Protein AF-A0A0S8EZH3-F1 (afdb_monomer_lite)

Secondary structure (DSSP, 8-state):
--HHHHHHHHHHHHHHHHHHHHHHHHHHHHHTTSS-TT---TT-TTT-HHHHHHHHHHHHHHHHHHHHH-

Sequence (70 aa):
MSPSMLALVGFAAWFLLLAIWLLLFRTVLVLGRKFPANGFTPSGEEGSAFMQRLCRAHANCYENLPVFAA

Structure (mmCIF, N/CA/C/O backbone):
data_AF-A0A0S8EZH3-F1
#
_entry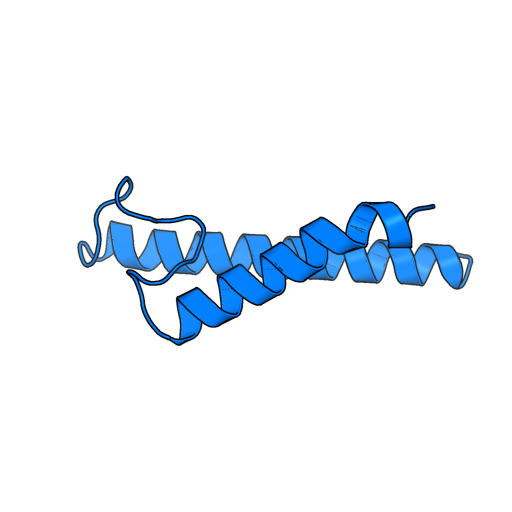.id   AF-A0A0S8EZH3-F1
#
loop_
_atom_site.group_PDB
_atom_site.id
_atom_site.type_symbol
_atom_site.label_atom_id
_atom_site.label_alt_id
_atom_site.label_comp_id
_atom_site.label_asym_id
_atom_site.label_entity_id
_atom_site.label_seq_id
_atom_site.pdbx_PDB_ins_code
_atom_site.Cartn_x
_atom_site.Cartn_y
_atom_site.Cartn_z
_atom_site.occupancy
_atom_site.B_iso_or_equiv
_atom_site.auth_seq_id
_atom_site.auth_comp_id
_atom_site.auth_asym_id
_atom_site.auth_atom_id
_atom_site.pdbx_PDB_model_num
ATOM 1 N N . MET A 1 1 ? 20.797 5.174 -14.465 1.00 75.00 1 MET A N 1
ATOM 2 C CA . MET A 1 1 ? 19.718 4.170 -14.322 1.00 75.00 1 MET A CA 1
ATOM 3 C C . MET A 1 1 ? 19.024 4.015 -15.661 1.00 75.00 1 MET A C 1
ATOM 5 O O . MET A 1 1 ? 18.882 5.023 -16.345 1.00 75.00 1 MET A O 1
ATOM 9 N N . SER A 1 2 ? 18.629 2.802 -16.058 1.00 96.62 2 SER A N 1
ATOM 10 C CA . SER A 1 2 ? 17.816 2.638 -17.269 1.00 96.62 2 SER A CA 1
ATOM 11 C C . SER A 1 2 ? 16.391 3.165 -17.031 1.00 96.62 2 SER A C 1
ATOM 13 O O . SER A 1 2 ? 15.916 3.119 -15.890 1.00 96.62 2 SER A O 1
ATOM 15 N N . PRO A 1 3 ? 15.686 3.634 -18.077 1.00 96.62 3 PRO A N 1
ATOM 16 C CA . PRO A 1 3 ? 14.286 4.044 -17.958 1.00 96.62 3 PRO A CA 1
ATOM 17 C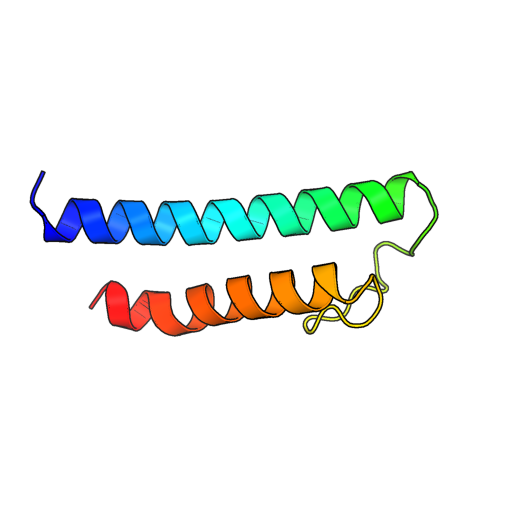 C . PRO A 1 3 ? 13.387 2.938 -17.384 1.00 96.62 3 PRO A C 1
ATOM 19 O O . PRO A 1 3 ? 12.533 3.214 -16.547 1.00 96.62 3 PRO A O 1
ATOM 22 N N . SER A 1 4 ? 13.633 1.679 -17.762 1.00 95.94 4 SER A N 1
ATOM 23 C CA . SER A 1 4 ? 12.914 0.511 -17.238 1.00 95.94 4 SER A CA 1
ATOM 24 C C . SER A 1 4 ? 13.135 0.295 -15.739 1.00 95.94 4 SER A C 1
ATOM 26 O O . SER A 1 4 ? 12.183 0.065 -14.998 1.00 95.94 4 SER A O 1
ATOM 28 N N . MET A 1 5 ? 14.373 0.439 -15.259 1.00 96.06 5 MET A N 1
ATOM 29 C CA . MET A 1 5 ? 14.688 0.297 -13.837 1.00 96.06 5 MET A CA 1
ATOM 30 C C . MET A 1 5 ? 14.066 1.423 -13.007 1.00 96.06 5 MET A C 1
ATOM 32 O O . MET A 1 5 ? 13.552 1.173 -11.920 1.00 96.06 5 MET A O 1
ATOM 36 N N . LEU A 1 6 ? 14.074 2.656 -13.525 1.00 97.38 6 LEU A N 1
ATOM 37 C CA . LEU A 1 6 ? 13.408 3.782 -12.870 1.00 97.38 6 LEU A CA 1
ATOM 38 C C . LEU A 1 6 ? 11.894 3.543 -12.756 1.00 97.38 6 LEU A C 1
ATOM 40 O O . LEU A 1 6 ? 11.316 3.808 -11.704 1.00 97.38 6 LEU A O 1
ATOM 44 N N . ALA A 1 7 ? 11.269 3.002 -13.804 1.00 96.62 7 ALA A N 1
ATOM 45 C CA . ALA A 1 7 ? 9.850 2.665 -13.796 1.00 96.62 7 ALA A CA 1
ATOM 46 C C . ALA A 1 7 ? 9.520 1.581 -12.751 1.00 96.62 7 ALA A C 1
ATOM 48 O O . ALA A 1 7 ? 8.557 1.735 -12.003 1.00 96.62 7 ALA A O 1
ATOM 49 N N . LEU A 1 8 ? 10.352 0.535 -12.635 1.00 96.31 8 LEU A N 1
ATOM 50 C CA . LEU A 1 8 ? 10.183 -0.536 -11.641 1.00 96.31 8 LEU A CA 1
ATOM 51 C C . LEU A 1 8 ? 10.293 -0.017 -10.212 1.00 96.31 8 LEU A C 1
ATOM 53 O O . LEU A 1 8 ? 9.438 -0.312 -9.378 1.00 96.31 8 LEU A O 1
ATOM 57 N N . VAL A 1 9 ? 11.304 0.805 -9.936 1.00 96.69 9 VAL A N 1
ATOM 58 C CA . VAL A 1 9 ? 11.467 1.429 -8.619 1.00 96.69 9 VAL A CA 1
ATOM 59 C C . VAL A 1 9 ? 10.300 2.367 -8.311 1.00 96.69 9 VAL A C 1
ATOM 61 O O . VAL A 1 9 ? 9.792 2.345 -7.195 1.00 96.69 9 VAL A O 1
ATOM 64 N N . GLY A 1 10 ? 9.832 3.149 -9.288 1.00 97.12 10 GLY A N 1
ATOM 65 C CA . GLY A 1 10 ? 8.667 4.021 -9.126 1.00 97.12 10 GLY A CA 1
ATOM 66 C C . GLY A 1 10 ? 7.389 3.245 -8.799 1.00 97.12 10 GLY A C 1
ATOM 67 O O . GLY A 1 10 ? 6.661 3.618 -7.880 1.00 97.12 10 GLY A O 1
ATOM 68 N N . PHE A 1 11 ? 7.145 2.131 -9.490 1.00 97.25 11 PHE A N 1
ATOM 69 C CA . PHE A 1 11 ? 5.996 1.266 -9.228 1.00 97.25 11 PHE A CA 1
ATOM 70 C C . PHE A 1 11 ? 6.083 0.597 -7.847 1.00 97.25 11 PHE A C 1
ATOM 72 O O . PHE A 1 11 ? 5.115 0.610 -7.087 1.00 97.25 11 PHE A O 1
ATOM 79 N N . ALA A 1 12 ? 7.257 0.083 -7.471 1.00 96.38 12 ALA A N 1
ATOM 80 C CA . ALA A 1 12 ? 7.485 -0.487 -6.145 1.00 96.38 12 ALA A CA 1
ATOM 81 C C . ALA A 1 12 ? 7.315 0.562 -5.032 1.00 96.38 12 ALA A C 1
ATOM 83 O O . ALA A 1 12 ? 6.682 0.293 -4.010 1.00 96.38 12 ALA A O 1
ATOM 84 N N . ALA A 1 13 ? 7.822 1.780 -5.239 1.00 97.62 13 ALA A N 1
ATOM 85 C CA . ALA A 1 13 ? 7.637 2.890 -4.311 1.00 97.62 13 ALA A CA 1
ATOM 86 C C . ALA A 1 13 ? 6.154 3.257 -4.159 1.00 97.62 13 ALA A C 1
ATOM 88 O O . ALA A 1 13 ? 5.695 3.500 -3.044 1.00 97.62 13 ALA A O 1
ATOM 89 N N . TRP A 1 14 ? 5.389 3.242 -5.254 1.00 97.94 14 TRP A N 1
ATOM 90 C CA . TRP A 1 14 ? 3.947 3.478 -5.225 1.00 97.94 14 TRP A CA 1
ATOM 91 C C . TRP A 1 14 ? 3.191 2.397 -4.441 1.00 97.94 14 TRP A C 1
ATOM 93 O O . TRP A 1 14 ? 2.368 2.719 -3.583 1.00 97.94 14 TRP A O 1
ATOM 103 N N . PHE A 1 15 ? 3.522 1.123 -4.659 1.00 97.31 15 PHE A N 1
ATOM 104 C CA . PHE A 1 15 ? 2.979 0.007 -3.881 1.00 97.31 15 PHE A CA 1
ATOM 105 C C . PHE A 1 15 ? 3.232 0.182 -2.373 1.00 97.31 15 PHE A C 1
ATOM 107 O O . PHE A 1 15 ? 2.298 0.103 -1.571 1.00 97.31 15 PHE A O 1
ATOM 114 N N . LEU A 1 16 ? 4.474 0.497 -1.988 1.00 97.75 16 LEU A N 1
ATOM 115 C CA . LEU A 1 16 ? 4.848 0.732 -0.590 1.00 97.75 16 LEU A CA 1
ATOM 116 C C . LEU A 1 16 ? 4.137 1.949 0.010 1.00 97.75 16 LEU A C 1
ATOM 118 O O . LEU A 1 16 ? 3.694 1.893 1.157 1.00 97.75 16 LEU A O 1
ATOM 122 N N . LEU A 1 17 ? 3.983 3.031 -0.756 1.00 98.31 17 LEU A N 1
ATOM 123 C CA . LEU A 1 17 ? 3.254 4.219 -0.318 1.00 98.31 17 LEU A CA 1
ATOM 124 C C . LEU A 1 17 ? 1.803 3.876 0.038 1.00 98.31 17 LEU A C 1
ATOM 126 O O . LEU A 1 17 ? 1.330 4.265 1.107 1.00 98.31 17 LEU A O 1
ATOM 130 N N . LEU A 1 18 ? 1.111 3.103 -0.806 1.00 97.88 18 LEU A N 1
ATOM 131 C CA . LEU A 1 18 ? -0.258 2.657 -0.529 1.00 97.88 18 LEU A CA 1
ATOM 132 C C . LEU A 1 18 ? -0.327 1.736 0.699 1.00 97.88 18 LEU A C 1
ATOM 134 O O . LEU A 1 18 ? -1.248 1.872 1.507 1.00 97.88 18 LEU A O 1
ATOM 138 N N . ALA A 1 19 ? 0.653 0.845 0.877 1.00 96.94 19 ALA A N 1
ATOM 139 C CA . ALA A 1 19 ? 0.739 -0.036 2.043 1.00 96.94 19 ALA A CA 1
ATOM 140 C C . ALA A 1 19 ? 0.915 0.752 3.354 1.00 96.94 19 ALA A C 1
ATOM 142 O O . ALA A 1 19 ? 0.209 0.500 4.333 1.00 96.94 19 ALA A O 1
ATOM 143 N N . ILE A 1 20 ? 1.804 1.752 3.362 1.00 98.31 20 ILE A N 1
ATOM 144 C CA . ILE A 1 20 ? 2.011 2.653 4.505 1.00 98.31 20 ILE A CA 1
ATOM 145 C C . ILE A 1 20 ? 0.722 3.417 4.814 1.00 98.31 20 ILE A C 1
ATOM 147 O O . ILE A 1 20 ? 0.320 3.504 5.974 1.00 98.31 20 ILE A O 1
ATOM 151 N N . TRP A 1 21 ? 0.037 3.931 3.791 1.00 96.75 21 TRP A N 1
ATOM 152 C CA . TRP A 1 21 ? -1.217 4.659 3.976 1.00 96.75 21 TRP A CA 1
ATOM 153 C C . TRP A 1 21 ? -2.312 3.783 4.588 1.00 96.75 21 TRP A C 1
ATOM 155 O O . TRP A 1 21 ? -3.021 4.219 5.497 1.00 96.75 21 TRP A O 1
ATOM 165 N N . LEU A 1 22 ? -2.413 2.525 4.152 1.00 95.38 22 LEU A N 1
ATOM 166 C CA . LEU A 1 22 ? -3.358 1.562 4.711 1.00 95.38 22 LEU A CA 1
ATOM 167 C C . LEU A 1 22 ? -3.035 1.251 6.178 1.00 95.38 22 LEU A C 1
ATOM 169 O O . LEU A 1 22 ? -3.939 1.238 7.018 1.00 95.38 22 LEU A O 1
ATOM 173 N N . LEU A 1 23 ? -1.755 1.047 6.501 1.00 95.75 23 LEU A N 1
ATOM 174 C CA . LEU A 1 23 ? -1.296 0.801 7.867 1.00 95.75 23 LEU A CA 1
ATOM 175 C C . LEU A 1 23 ? -1.605 1.986 8.788 1.00 95.75 23 LEU A C 1
ATOM 177 O O . LEU A 1 23 ? -2.151 1.785 9.875 1.00 95.75 23 LEU A O 1
ATOM 181 N N . LEU A 1 24 ? -1.303 3.214 8.357 1.00 96.44 24 LEU A N 1
ATOM 182 C CA . LEU A 1 24 ? -1.579 4.431 9.124 1.00 96.44 24 LEU A CA 1
ATOM 183 C C . LEU A 1 24 ? -3.078 4.598 9.376 1.00 96.44 24 LEU A C 1
ATOM 185 O O . LEU A 1 24 ? -3.485 4.831 10.513 1.00 96.44 24 LEU A O 1
ATOM 189 N N . PHE A 1 25 ? -3.905 4.409 8.346 1.00 93.94 25 PHE A N 1
ATOM 190 C CA . PHE A 1 25 ? -5.356 4.519 8.471 1.00 93.94 25 PHE A CA 1
ATOM 191 C C . PHE A 1 25 ? -5.917 3.524 9.495 1.00 93.94 25 PHE A C 1
ATOM 193 O O . PHE A 1 25 ? -6.660 3.908 10.402 1.00 93.94 25 PHE A O 1
ATOM 200 N N . ARG A 1 26 ? -5.510 2.251 9.410 1.00 94.19 26 ARG A N 1
ATOM 201 C CA . ARG A 1 26 ? -5.917 1.216 10.373 1.00 94.19 26 ARG A CA 1
ATOM 202 C C . ARG A 1 26 ? -5.431 1.531 11.783 1.00 94.19 26 ARG A C 1
ATOM 204 O O . ARG A 1 26 ? -6.203 1.422 12.731 1.00 94.19 26 ARG A O 1
ATOM 211 N N . THR A 1 27 ? -4.188 1.985 11.918 1.00 96.00 27 THR A N 1
ATOM 212 C CA . THR A 1 27 ? -3.596 2.348 13.212 1.00 96.00 27 THR A CA 1
ATOM 213 C C . THR A 1 27 ? -4.375 3.476 13.887 1.00 96.00 27 THR A C 1
ATOM 215 O O . THR A 1 27 ? -4.710 3.365 15.063 1.00 96.00 27 THR A O 1
ATOM 218 N N . VAL A 1 28 ? -4.748 4.527 13.149 1.00 95.06 28 VAL A N 1
ATOM 219 C CA . VAL A 1 28 ? -5.550 5.641 13.683 1.00 95.06 28 VAL A CA 1
ATOM 220 C C . VAL A 1 28 ? -6.924 5.169 14.166 1.00 95.06 28 VAL A C 1
ATOM 222 O O . VAL A 1 28 ? -7.370 5.587 15.235 1.00 95.06 28 VAL A O 1
ATOM 225 N N . LEU A 1 29 ? -7.594 4.279 13.426 1.00 93.69 29 LEU A N 1
ATOM 226 C CA . LEU A 1 29 ? -8.892 3.731 13.838 1.00 93.69 29 LEU A CA 1
ATOM 227 C C . LEU A 1 29 ? -8.794 2.879 15.108 1.00 93.69 29 LEU A C 1
ATOM 229 O O . LEU A 1 29 ? -9.640 3.007 15.995 1.00 93.69 29 LEU A O 1
ATOM 233 N N . VAL A 1 30 ? -7.759 2.044 15.208 1.00 95.50 30 VAL A N 1
ATOM 234 C CA . VAL A 1 30 ? -7.531 1.168 16.365 1.00 95.50 30 VAL A CA 1
ATOM 235 C C . VAL A 1 30 ? -7.164 1.979 17.603 1.00 95.50 30 VAL A C 1
ATOM 237 O O . VAL A 1 30 ? -7.794 1.822 18.648 1.00 95.50 30 VAL A O 1
ATOM 240 N N . LEU A 1 31 ? -6.191 2.888 17.494 1.00 97.06 31 LEU A N 1
ATOM 241 C CA . LEU A 1 31 ? -5.768 3.737 18.613 1.00 97.06 31 LEU A CA 1
ATOM 242 C C . LEU A 1 31 ? -6.883 4.689 19.056 1.00 97.06 31 LEU A C 1
ATOM 244 O O . LEU A 1 31 ? -7.060 4.924 20.249 1.00 97.06 31 LEU A O 1
ATOM 248 N N . GLY A 1 32 ? -7.689 5.177 18.111 1.00 95.50 32 GLY A N 1
ATOM 249 C CA . GLY A 1 32 ? -8.889 5.961 18.389 1.00 95.50 32 GLY A CA 1
ATOM 250 C C . GLY A 1 32 ? -10.061 5.151 18.950 1.00 95.50 32 GLY A C 1
ATOM 251 O O . GLY A 1 32 ? -11.130 5.725 19.140 1.00 95.50 32 GLY A O 1
ATOM 2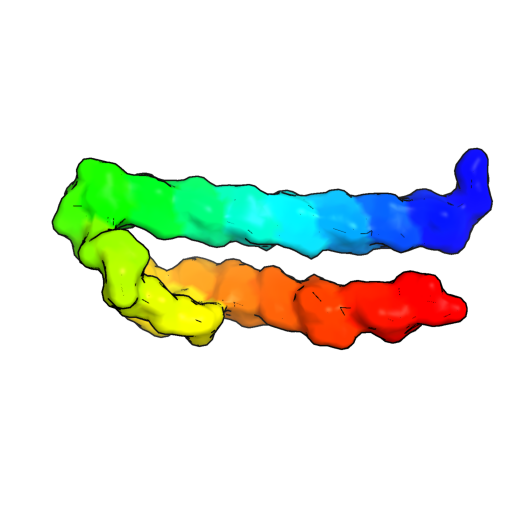52 N N . ARG A 1 33 ? -9.898 3.836 19.179 1.00 93.31 33 ARG A N 1
ATOM 253 C CA . ARG A 1 33 ? -10.946 2.893 19.616 1.00 93.31 33 ARG A CA 1
ATOM 254 C C . ARG A 1 33 ? -12.201 2.908 18.736 1.00 93.31 33 ARG A C 1
ATOM 256 O O . ARG A 1 33 ? -13.280 2.538 19.186 1.00 93.31 33 ARG A O 1
ATOM 263 N N . LYS A 1 34 ? -12.065 3.333 17.478 1.00 90.88 34 LYS A N 1
ATOM 264 C CA . LYS A 1 34 ? -13.163 3.389 16.507 1.00 90.88 34 LYS A CA 1
ATOM 265 C C . LYS A 1 34 ? -13.424 2.034 15.863 1.00 90.88 34 LYS A C 1
ATOM 267 O O . LYS A 1 34 ? -14.520 1.810 15.364 1.00 90.88 34 LYS A O 1
ATOM 272 N N . PHE A 1 35 ? -12.420 1.156 15.841 1.00 92.00 35 PHE A N 1
ATOM 273 C CA . PHE A 1 35 ? -12.520 -0.141 15.187 1.00 92.00 35 PHE A CA 1
ATOM 274 C C . PHE A 1 35 ? -11.562 -1.172 15.815 1.00 92.00 35 PHE A C 1
ATOM 276 O O . PHE A 1 35 ? -10.438 -0.803 16.170 1.00 92.00 35 PHE A O 1
ATOM 283 N N . PRO A 1 36 ? -11.962 -2.449 15.979 1.00 91.75 36 PRO A N 1
ATOM 284 C CA . PRO A 1 36 ? -11.097 -3.476 16.555 1.00 91.75 36 PRO A CA 1
ATOM 285 C C . PRO A 1 36 ? -9.939 -3.851 15.618 1.00 91.75 36 PRO A C 1
ATOM 287 O O . PRO A 1 36 ? -10.121 -4.007 14.413 1.00 91.75 36 PRO A O 1
ATOM 290 N N . ALA A 1 37 ? -8.751 -4.089 16.185 1.00 90.75 37 ALA A N 1
ATOM 291 C CA . ALA A 1 37 ? -7.545 -4.429 15.418 1.00 90.75 37 ALA A CA 1
ATOM 292 C C . ALA A 1 37 ? -7.692 -5.691 14.547 1.00 90.75 37 ALA A C 1
ATOM 294 O O . ALA A 1 37 ? -7.147 -5.745 13.449 1.00 90.75 37 ALA A O 1
ATOM 295 N N . ASN A 1 38 ? -8.467 -6.675 15.010 1.00 91.38 38 ASN A N 1
ATOM 296 C CA . ASN A 1 38 ? -8.671 -7.949 14.312 1.00 91.38 38 ASN A CA 1
ATOM 297 C C . ASN A 1 38 ? -9.919 -7.958 13.416 1.00 91.38 38 ASN A C 1
ATOM 299 O O . ASN A 1 38 ? -10.229 -8.985 12.823 1.00 91.38 38 ASN A O 1
ATOM 30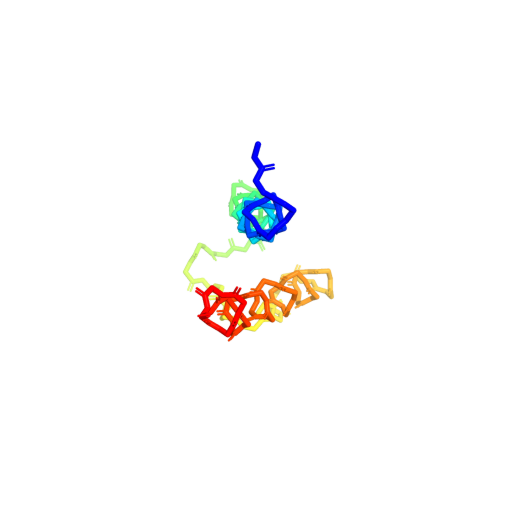3 N N . GLY A 1 39 ? -10.658 -6.848 13.337 1.00 89.19 39 GLY A N 1
ATOM 304 C CA . GLY A 1 39 ? -11.893 -6.785 12.553 1.00 89.19 39 GLY A CA 1
ATOM 305 C C . GLY A 1 39 ? -11.681 -6.430 11.083 1.00 89.19 39 GLY A C 1
ATOM 306 O O . GLY A 1 39 ? -12.645 -6.381 10.332 1.00 89.19 39 GLY A O 1
ATOM 307 N N . PHE A 1 40 ? -10.457 -6.091 10.659 1.00 90.94 40 PHE A N 1
ATOM 308 C CA . PHE A 1 40 ? -10.242 -5.577 9.308 1.00 90.94 40 PHE A CA 1
ATOM 309 C C . PHE A 1 40 ? -10.300 -6.689 8.262 1.00 90.94 40 PHE A C 1
ATOM 311 O O . PHE A 1 40 ? -9.447 -7.575 8.232 1.00 90.94 40 PHE A O 1
ATOM 318 N N . THR A 1 41 ? -11.237 -6.572 7.327 1.00 91.44 41 THR A N 1
ATOM 319 C CA . THR A 1 41 ? -11.306 -7.440 6.149 1.00 91.44 41 THR A CA 1
ATOM 320 C C . THR A 1 41 ? -10.288 -7.028 5.072 1.00 91.44 41 THR A C 1
ATOM 322 O O . THR A 1 41 ? -9.882 -5.857 5.003 1.00 91.44 41 THR A O 1
ATOM 325 N N . PRO A 1 42 ? -9.865 -7.956 4.189 1.00 87.56 42 PRO A N 1
ATOM 326 C CA . PRO A 1 42 ? -8.987 -7.633 3.061 1.00 87.56 42 PRO A CA 1
ATOM 32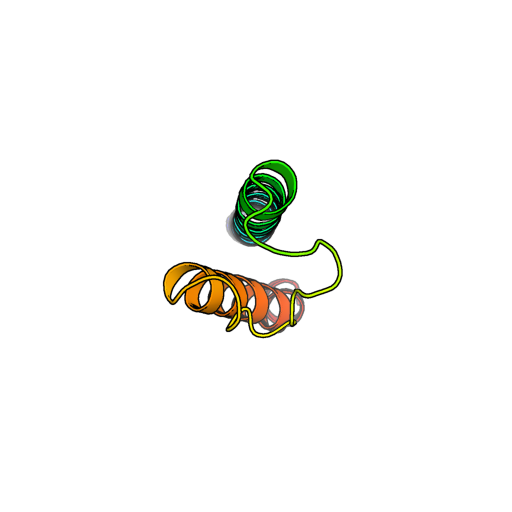7 C C . PRO A 1 42 ? -9.588 -6.606 2.086 1.00 87.56 42 PRO A C 1
ATOM 329 O O . PRO A 1 42 ? -8.862 -5.778 1.542 1.00 87.56 42 PRO A O 1
ATOM 332 N N . SER A 1 43 ? -10.913 -6.614 1.903 1.00 87.25 43 SER A N 1
ATOM 333 C CA . SER A 1 43 ? -11.635 -5.696 1.009 1.00 87.25 43 SER A CA 1
ATOM 334 C C . SER A 1 43 ? -11.754 -4.270 1.557 1.00 87.25 43 SER A C 1
ATOM 336 O O . SER A 1 43 ? -11.921 -3.325 0.785 1.00 87.25 43 SER A O 1
ATOM 338 N N . GLY A 1 44 ? -11.632 -4.093 2.874 1.00 86.38 44 GLY A N 1
ATOM 339 C CA . GLY A 1 44 ? -11.642 -2.784 3.516 1.00 86.38 44 GLY A CA 1
ATOM 340 C C . GLY A 1 44 ? -13.022 -2.127 3.623 1.00 86.38 44 GLY A C 1
ATOM 341 O O . GLY A 1 44 ? -13.109 -0.903 3.687 1.00 86.38 44 GLY A O 1
ATOM 342 N N . GLU A 1 45 ? -14.097 -2.912 3.634 1.00 82.88 45 GLU A N 1
ATOM 343 C CA . GLU A 1 45 ? -15.480 -2.400 3.649 1.00 82.88 45 GLU A CA 1
ATOM 344 C C . GLU A 1 45 ? -15.893 -1.821 5.007 1.00 82.88 45 GLU A C 1
ATOM 346 O O . GLU A 1 45 ? -16.704 -0.905 5.083 1.00 82.88 45 GLU A O 1
ATOM 351 N N . GLU A 1 46 ? -15.244 -2.287 6.068 1.00 79.75 46 GLU A N 1
ATOM 352 C CA . GLU A 1 46 ? -15.569 -1.997 7.466 1.00 79.75 46 GLU A CA 1
ATOM 353 C C . GLU A 1 46 ? -15.303 -0.542 7.909 1.00 79.75 46 GLU A C 1
ATOM 355 O O . GLU A 1 46 ? -15.876 -0.057 8.879 1.00 79.75 46 GLU A O 1
ATOM 360 N N . GLY A 1 47 ? -14.363 0.152 7.258 1.00 69.62 47 GLY A N 1
ATOM 361 C CA . GLY A 1 47 ? -13.722 1.346 7.833 1.00 69.62 47 GLY A CA 1
ATOM 362 C C . GLY A 1 47 ? -14.066 2.671 7.162 1.00 69.62 47 GLY A C 1
ATOM 363 O O . GLY A 1 47 ? -13.877 3.714 7.783 1.00 69.62 47 GLY A O 1
ATOM 364 N N . SER A 1 48 ? -14.491 2.656 5.892 1.00 85.38 48 SER A N 1
ATOM 365 C CA . SER A 1 48 ? -15.061 3.778 5.114 1.00 85.38 48 SER A CA 1
ATOM 366 C C . SER A 1 48 ? -14.970 3.491 3.609 1.00 85.38 48 SER A C 1
ATOM 368 O O . SER A 1 48 ? -14.147 2.689 3.165 1.00 85.38 48 SER A O 1
ATOM 370 N N . ALA A 1 49 ? -15.712 4.252 2.795 1.00 90.75 49 ALA A N 1
ATOM 371 C CA . ALA A 1 49 ? -15.545 4.252 1.338 1.00 90.75 49 ALA A CA 1
ATOM 372 C C . ALA A 1 49 ? -14.104 4.591 0.897 1.00 90.75 49 ALA A C 1
ATOM 374 O O . ALA A 1 49 ? -13.621 4.083 -0.114 1.00 90.75 49 ALA A O 1
ATOM 375 N N . PHE A 1 50 ? -13.387 5.424 1.660 1.00 91.44 50 PHE A N 1
ATOM 376 C CA . PHE A 1 50 ? -11.977 5.711 1.392 1.00 91.44 50 PHE A CA 1
ATOM 377 C C . PHE A 1 50 ? -11.088 4.486 1.641 1.00 91.44 50 PHE A C 1
ATOM 379 O O . PHE A 1 50 ? -10.280 4.144 0.779 1.00 91.44 50 PHE A O 1
ATOM 386 N N . MET A 1 51 ? -11.273 3.791 2.771 1.00 92.19 51 MET A N 1
ATOM 387 C CA . MET A 1 51 ? -10.519 2.572 3.092 1.00 92.19 51 MET A CA 1
ATOM 388 C C . MET A 1 51 ? -10.719 1.492 2.027 1.00 92.19 51 MET A C 1
ATOM 390 O O . MET A 1 51 ? -9.745 0.891 1.581 1.00 92.19 51 MET A O 1
ATOM 394 N N . GLN A 1 52 ? -11.954 1.308 1.556 1.00 94.12 52 GLN A N 1
ATOM 395 C CA . GLN A 1 52 ? -12.259 0.358 0.488 1.00 94.12 52 GLN A CA 1
ATOM 396 C C . GLN A 1 52 ? -11.506 0.703 -0.810 1.00 94.12 52 GLN A C 1
ATOM 398 O O . GLN A 1 52 ? -10.898 -0.168 -1.435 1.00 94.12 52 GLN A O 1
ATOM 403 N N . ARG A 1 53 ? -11.486 1.983 -1.214 1.00 95.44 53 ARG A N 1
ATOM 404 C CA . ARG A 1 53 ? -10.737 2.439 -2.402 1.00 95.44 53 ARG A CA 1
ATOM 405 C C . ARG A 1 53 ? -9.230 2.240 -2.240 1.00 95.44 53 ARG A C 1
ATOM 407 O O . ARG A 1 53 ? -8.575 1.828 -3.194 1.00 95.44 53 ARG A O 1
ATOM 414 N N . LEU A 1 54 ? -8.697 2.490 -1.046 1.00 95.81 54 LEU A N 1
ATOM 415 C CA . LEU A 1 54 ? -7.283 2.296 -0.731 1.00 95.81 54 LEU A CA 1
ATOM 416 C C . LEU A 1 54 ? -6.881 0.814 -0.792 1.00 95.81 54 LEU A C 1
ATOM 418 O O . LEU A 1 54 ? -5.881 0.489 -1.430 1.00 95.81 54 LEU A O 1
ATOM 422 N N . CYS A 1 55 ? -7.685 -0.087 -0.217 1.00 95.88 55 CYS A N 1
ATOM 423 C CA . CYS A 1 55 ? -7.471 -1.533 -0.328 1.00 95.88 55 CYS A CA 1
ATOM 424 C C . CYS A 1 55 ? -7.471 -1.996 -1.790 1.00 95.88 55 CYS A C 1
ATOM 426 O O . CYS A 1 55 ? -6.582 -2.745 -2.188 1.00 95.88 55 CYS A O 1
ATOM 428 N N . ARG A 1 56 ? -8.415 -1.515 -2.611 1.00 95.88 56 ARG A N 1
ATOM 429 C CA . ARG A 1 56 ? -8.477 -1.862 -4.042 1.00 95.88 56 ARG A CA 1
ATOM 430 C C . ARG A 1 56 ? -7.274 -1.343 -4.830 1.00 95.88 56 ARG A C 1
ATOM 432 O O . ARG A 1 56 ? -6.747 -2.071 -5.662 1.00 95.88 56 ARG A O 1
ATOM 439 N N . ALA A 1 57 ? -6.815 -0.120 -4.562 1.00 97.00 57 ALA A N 1
ATOM 440 C CA . ALA A 1 57 ? -5.620 0.427 -5.206 1.00 97.00 57 ALA A CA 1
ATOM 441 C C . ALA A 1 57 ? -4.358 -0.378 -4.847 1.00 97.00 57 ALA A C 1
ATOM 443 O O . ALA A 1 57 ? -3.549 -0.693 -5.718 1.00 97.00 57 ALA A O 1
ATOM 444 N N . HIS A 1 58 ? -4.215 -0.757 -3.574 1.00 97.06 58 HIS A N 1
ATOM 445 C CA . HIS A 1 58 ? -3.110 -1.594 -3.113 1.00 97.06 58 HIS A CA 1
ATOM 446 C C . HIS A 1 58 ? -3.162 -3.004 -3.726 1.00 97.06 58 HIS A C 1
ATOM 448 O O . HIS A 1 58 ? -2.143 -3.493 -4.211 1.00 97.06 58 HIS A O 1
ATOM 454 N N . ALA A 1 59 ? -4.343 -3.631 -3.763 1.00 96.31 59 ALA A N 1
ATOM 455 C CA . ALA A 1 59 ? -4.547 -4.935 -4.396 1.00 96.31 59 ALA A CA 1
ATOM 456 C C . ALA A 1 59 ? -4.211 -4.903 -5.895 1.00 96.31 59 ALA A C 1
ATOM 458 O O . ALA A 1 59 ? -3.484 -5.766 -6.374 1.00 96.31 59 ALA A O 1
ATOM 459 N N . ASN A 1 60 ? -4.624 -3.852 -6.609 1.00 96.81 60 ASN A N 1
ATOM 460 C CA . ASN A 1 60 ? -4.259 -3.665 -8.011 1.00 96.81 60 ASN A CA 1
ATOM 461 C C . ASN A 1 60 ? -2.734 -3.623 -8.213 1.00 96.81 60 ASN A C 1
ATOM 463 O O . ASN A 1 60 ? -2.218 -4.271 -9.121 1.00 96.81 60 ASN A O 1
ATOM 467 N N . CYS A 1 61 ? -2.000 -2.907 -7.357 1.00 96.94 61 CYS A N 1
ATOM 468 C CA . CYS A 1 61 ? -0.540 -2.869 -7.439 1.00 96.94 61 CYS A CA 1
ATOM 469 C C . CYS A 1 61 ? 0.088 -4.239 -7.140 1.00 96.94 61 CYS A C 1
ATOM 471 O O . CYS A 1 61 ? 0.985 -4.665 -7.861 1.00 96.94 61 CYS A O 1
ATOM 473 N N . TYR A 1 62 ? -0.407 -4.939 -6.115 1.00 93.50 62 TYR A N 1
ATOM 474 C CA . TYR A 1 62 ? 0.045 -6.282 -5.744 1.00 93.50 62 TYR A CA 1
ATOM 475 C C . TYR A 1 62 ? -0.122 -7.295 -6.888 1.00 93.50 62 TYR A C 1
ATOM 477 O O . TYR A 1 62 ? 0.809 -8.035 -7.194 1.00 93.50 62 TYR A O 1
ATOM 485 N N . GLU A 1 63 ? -1.278 -7.289 -7.552 1.00 96.31 63 GLU A N 1
ATOM 486 C CA . GLU A 1 63 ? -1.590 -8.190 -8.667 1.00 96.31 63 GLU A CA 1
ATOM 487 C C . GLU A 1 63 ? -0.743 -7.904 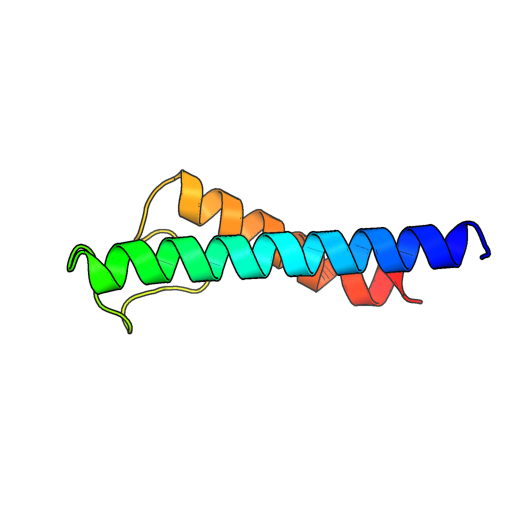-9.917 1.00 96.31 63 GLU A C 1
ATOM 489 O O . GLU A 1 63 ? -0.383 -8.829 -10.642 1.00 96.31 63 GLU A O 1
ATOM 494 N N . ASN A 1 64 ? -0.397 -6.635 -10.168 1.00 96.12 64 ASN A N 1
ATOM 495 C CA . ASN A 1 64 ? 0.353 -6.226 -11.361 1.00 96.12 64 ASN A CA 1
ATOM 496 C C . ASN A 1 64 ? 1.878 -6.244 -11.176 1.00 96.12 64 ASN A C 1
ATOM 498 O O . ASN A 1 64 ? 2.605 -6.263 -12.169 1.00 96.12 64 ASN A O 1
ATOM 502 N N . LEU A 1 65 ? 2.382 -6.267 -9.937 1.00 91.81 65 LEU A N 1
ATOM 503 C CA . LEU A 1 65 ? 3.820 -6.232 -9.645 1.00 91.81 65 LEU A CA 1
ATOM 504 C C . LEU A 1 65 ? 4.624 -7.342 -10.356 1.00 91.81 65 LEU A C 1
ATOM 506 O O . LEU A 1 65 ? 5.664 -7.009 -10.925 1.00 91.81 65 LEU A O 1
ATOM 510 N N . PRO A 1 66 ? 4.183 -8.620 -10.396 1.00 92.19 66 PRO A N 1
ATOM 511 C CA . PRO A 1 66 ? 4.935 -9.672 -11.081 1.00 92.19 66 PRO A CA 1
ATOM 512 C C . PRO A 1 66 ? 5.022 -9.450 -12.593 1.00 92.19 66 PRO A C 1
ATOM 514 O O . PRO A 1 66 ? 6.067 -9.688 -13.183 1.00 92.19 66 PRO A O 1
ATOM 517 N N . VAL A 1 67 ? 3.940 -8.960 -13.208 1.00 93.69 67 VAL A N 1
ATOM 518 C CA . VAL A 1 67 ? 3.892 -8.661 -14.648 1.00 93.69 67 VAL A CA 1
ATOM 519 C C . VAL A 1 67 ? 4.774 -7.461 -14.979 1.00 93.69 67 VAL A C 1
ATOM 521 O O . VAL A 1 67 ? 5.443 -7.455 -16.004 1.00 93.69 67 VAL A O 1
ATOM 524 N N . PHE A 1 68 ? 4.809 -6.455 -14.104 1.00 93.25 68 PHE A N 1
ATOM 525 C CA . PHE A 1 68 ? 5.640 -5.266 -14.285 1.00 93.25 68 PHE A CA 1
ATOM 526 C C . PHE A 1 68 ? 7.143 -5.549 -14.114 1.00 93.25 68 PHE A C 1
ATOM 528 O O . PHE A 1 68 ? 7.976 -4.821 -14.650 1.00 93.25 68 PHE A O 1
ATOM 535 N N . ALA A 1 69 ? 7.489 -6.582 -13.342 1.00 92.12 69 ALA A N 1
ATOM 536 C CA . ALA A 1 69 ? 8.865 -6.976 -13.056 1.00 92.12 69 ALA A CA 1
ATOM 537 C C . ALA A 1 69 ? 9.431 -8.056 -14.003 1.00 92.12 69 ALA A C 1
ATOM 539 O O . ALA A 1 69 ? 10.616 -8.370 -13.877 1.00 92.12 69 ALA A O 1
ATOM 540 N N . ALA A 1 70 ? 8.604 -8.633 -14.885 1.00 88.00 70 ALA A N 1
ATOM 541 C CA . ALA A 1 70 ? 8.987 -9.655 -15.868 1.00 88.00 70 ALA A CA 1
ATOM 542 C C . ALA A 1 70 ? 9.723 -9.056 -17.077 1.00 88.00 70 ALA A C 1
ATOM 544 O O . ALA A 1 70 ? 10.675 -9.716 -17.552 1.00 88.00 70 ALA A O 1
#

Radius of gyration: 14.49 Å; chains: 1; bounding box: 35×16×38 Å

pLDDT: mean 93.41, std 5.23, range [69.62, 98.31]

Foldseek 3Di:
DDPLVVVLVVLVVVLVVLVVVLVVLLVCCCVVVVDPNPPADLCQPPRDPVSNVSSVVNVVSVVCNVVSVD